Protein AF-A0A224ABC2-F1 (afdb_monomer_lite)

Structure (mmCIF, N/CA/C/O backbone):
data_AF-A0A224ABC2-F1
#
_entry.id   AF-A0A224ABC2-F1
#
loop_
_atom_site.group_PDB
_atom_site.id
_atom_site.type_symbol
_atom_site.label_atom_id
_atom_site.label_alt_id
_atom_site.label_comp_id
_atom_site.label_asym_id
_atom_site.label_entity_id
_atom_site.label_seq_id
_atom_site.pdbx_PDB_ins_code
_atom_site.Cartn_x
_atom_site.Cartn_y
_atom_site.Cartn_z
_atom_site.occupancy
_atom_site.B_iso_or_equiv
_atom_site.auth_seq_id
_atom_site.auth_comp_id
_atom_site.auth_asym_id
_atom_site.auth_atom_id
_atom_site.pdbx_PDB_model_num
ATOM 1 N N . MET A 1 1 ? 17.598 -7.185 -11.295 1.00 77.69 1 MET A N 1
ATOM 2 C CA . MET A 1 1 ? 16.811 -8.413 -11.027 1.00 77.69 1 MET A CA 1
ATOM 3 C C . MET A 1 1 ? 16.767 -8.761 -9.542 1.00 77.69 1 MET A C 1
ATOM 5 O O . MET A 1 1 ? 15.678 -8.916 -9.013 1.00 77.69 1 MET A O 1
ATOM 9 N N . THR A 1 2 ? 17.905 -8.790 -8.839 1.00 88.31 2 THR A N 1
ATOM 10 C CA . THR A 1 2 ? 17.971 -9.018 -7.377 1.00 88.31 2 THR A CA 1
ATOM 11 C C . THR A 1 2 ? 17.123 -8.039 -6.555 1.00 88.31 2 THR A C 1
ATOM 13 O O . THR A 1 2 ? 16.400 -8.464 -5.661 1.00 88.31 2 THR A O 1
ATOM 16 N N . ILE A 1 3 ? 17.136 -6.746 -6.903 1.00 88.94 3 ILE A N 1
ATOM 17 C CA . ILE A 1 3 ? 16.315 -5.715 -6.241 1.00 88.94 3 ILE A CA 1
ATOM 18 C C . ILE A 1 3 ? 14.809 -6.035 -6.309 1.00 88.94 3 ILE A C 1
ATOM 20 O O . ILE A 1 3 ? 14.122 -5.936 -5.300 1.00 88.94 3 ILE A O 1
ATOM 24 N N . LEU A 1 4 ? 14.302 -6.475 -7.467 1.00 90.25 4 LEU A N 1
ATOM 25 C CA . LEU A 1 4 ? 12.878 -6.785 -7.667 1.00 90.25 4 LEU A CA 1
ATOM 26 C C . LEU A 1 4 ? 12.436 -7.959 -6.786 1.00 90.25 4 LEU A C 1
ATOM 28 O O . LEU A 1 4 ? 11.357 -7.923 -6.203 1.00 90.25 4 LEU A O 1
ATOM 32 N N . ILE A 1 5 ? 13.298 -8.967 -6.644 1.00 92.44 5 ILE A N 1
ATOM 33 C CA . ILE A 1 5 ? 13.067 -10.122 -5.767 1.00 92.44 5 ILE A CA 1
ATOM 34 C C . ILE A 1 5 ? 13.032 -9.690 -4.297 1.00 92.44 5 ILE A C 1
ATOM 36 O O . ILE A 1 5 ? 12.185 -10.159 -3.537 1.00 92.44 5 ILE A O 1
ATOM 40 N N . LEU A 1 6 ? 13.911 -8.767 -3.898 1.00 93.75 6 LEU A N 1
ATOM 41 C CA . LEU A 1 6 ? 13.938 -8.233 -2.537 1.00 93.75 6 LEU A CA 1
ATOM 42 C C . LEU A 1 6 ? 12.674 -7.414 -2.237 1.00 93.75 6 LEU A C 1
ATOM 44 O O . LEU A 1 6 ? 12.045 -7.640 -1.204 1.00 93.75 6 LEU A O 1
ATOM 48 N N . LEU A 1 7 ? 12.247 -6.543 -3.160 1.00 93.06 7 LEU A N 1
ATOM 49 C CA . LEU A 1 7 ? 10.985 -5.804 -3.033 1.00 93.06 7 LEU A CA 1
ATOM 50 C C . LEU A 1 7 ? 9.779 -6.742 -2.942 1.00 93.06 7 LEU A C 1
ATOM 52 O O . LEU A 1 7 ? 8.908 -6.529 -2.103 1.00 93.06 7 LEU A O 1
ATOM 56 N N . PHE A 1 8 ? 9.736 -7.792 -3.764 1.00 93.19 8 PHE A N 1
ATOM 57 C CA . PHE A 1 8 ? 8.649 -8.768 -3.731 1.00 93.19 8 PHE A CA 1
ATOM 58 C C . PHE A 1 8 ? 8.609 -9.541 -2.403 1.00 93.19 8 PHE A C 1
ATOM 60 O O . PHE A 1 8 ? 7.544 -9.708 -1.810 1.00 93.19 8 PHE A O 1
ATOM 67 N N . SER A 1 9 ? 9.770 -9.955 -1.888 1.00 93.94 9 SER A N 1
ATOM 68 C CA . SER A 1 9 ? 9.882 -10.585 -0.566 1.00 93.94 9 SER A CA 1
ATOM 69 C C . SER A 1 9 ? 9.394 -9.656 0.553 1.00 93.94 9 SER A C 1
ATOM 71 O O . SER A 1 9 ? 8.626 -10.071 1.424 1.00 93.94 9 SER A O 1
ATOM 73 N N . LEU A 1 10 ? 9.776 -8.376 0.496 1.00 94.62 10 LEU A N 1
ATOM 74 C CA . LEU A 1 10 ? 9.348 -7.362 1.456 1.00 94.62 10 LEU A CA 1
ATOM 75 C C . LEU A 1 10 ? 7.837 -7.097 1.376 1.00 94.62 10 LEU A C 1
ATOM 77 O O . LEU A 1 10 ? 7.182 -7.014 2.415 1.00 94.62 10 LEU A O 1
ATOM 81 N N . PHE A 1 11 ? 7.262 -7.056 0.173 1.00 94.06 11 PHE A N 1
ATOM 82 C CA . PHE A 1 11 ? 5.815 -6.951 -0.019 1.00 94.06 11 PHE A CA 1
ATOM 83 C C . PHE A 1 11 ? 5.077 -8.140 0.615 1.00 94.06 11 PHE A C 1
ATOM 85 O O . PHE A 1 11 ? 4.157 -7.950 1.408 1.00 94.06 11 PHE A O 1
ATOM 92 N N . MET A 1 12 ? 5.536 -9.370 0.368 1.00 94.56 12 MET A N 1
ATOM 93 C CA . MET A 1 12 ? 4.963 -10.572 0.990 1.00 94.56 12 MET A CA 1
ATOM 94 C C . MET A 1 12 ? 5.086 -10.563 2.520 1.00 94.56 12 MET A C 1
ATOM 96 O O . MET A 1 12 ? 4.188 -11.025 3.229 1.00 94.56 12 MET A O 1
ATOM 100 N N . PHE A 1 13 ? 6.186 -10.034 3.058 1.00 94.25 13 PHE A N 1
ATOM 101 C CA . PHE A 1 13 ? 6.352 -9.860 4.499 1.00 94.25 13 PHE A CA 1
ATOM 102 C C . PHE A 1 13 ? 5.342 -8.859 5.077 1.00 94.25 13 PHE A C 1
ATOM 104 O O . PHE A 1 13 ? 4.697 -9.166 6.081 1.00 94.25 13 PHE A O 1
ATOM 111 N N . LEU A 1 14 ? 5.151 -7.715 4.419 1.00 92.81 14 LEU A N 1
ATOM 112 C CA . LEU A 1 14 ? 4.167 -6.707 4.814 1.00 92.81 14 LEU A CA 1
ATOM 113 C C . LEU A 1 14 ? 2.739 -7.257 4.796 1.00 92.81 14 LEU A C 1
ATOM 115 O O . LEU A 1 14 ? 2.009 -7.041 5.761 1.00 92.81 14 LEU A O 1
ATOM 119 N N . VAL A 1 15 ? 2.363 -8.032 3.770 1.00 91.81 15 VAL A N 1
ATOM 120 C CA . VAL A 1 15 ? 1.050 -8.706 3.701 1.00 91.81 15 VAL A CA 1
ATOM 121 C C . VAL A 1 15 ? 0.821 -9.582 4.930 1.00 91.81 15 VAL A C 1
ATOM 123 O O . VAL A 1 15 ? -0.229 -9.498 5.568 1.00 91.81 15 VAL A O 1
ATOM 126 N N . ARG A 1 16 ? 1.820 -10.381 5.328 1.00 91.62 16 ARG A N 1
ATOM 127 C CA . ARG A 1 16 ? 1.717 -11.200 6.547 1.00 91.62 16 ARG A CA 1
ATOM 128 C C . ARG A 1 16 ? 1.552 -10.352 7.805 1.00 91.62 16 ARG A C 1
ATOM 130 O O . ARG A 1 16 ? 0.760 -10.713 8.672 1.00 91.62 16 ARG A O 1
ATOM 137 N N . LEU A 1 17 ? 2.271 -9.235 7.902 1.00 90.81 17 LEU A N 1
ATOM 138 C CA . LEU A 1 17 ? 2.192 -8.333 9.052 1.00 90.81 17 LEU A CA 1
ATOM 139 C C . LEU A 1 17 ? 0.810 -7.666 9.138 1.00 90.81 17 LEU A C 1
ATOM 141 O O . LEU A 1 17 ? 0.213 -7.632 10.212 1.00 90.81 17 LEU A O 1
ATOM 145 N N . PHE A 1 18 ? 0.254 -7.244 8.002 1.00 87.88 18 PHE A N 1
ATOM 146 C CA . PHE A 1 18 ? -1.096 -6.685 7.918 1.00 87.88 18 PHE A CA 1
ATOM 147 C C . PHE A 1 18 ? -2.174 -7.689 8.347 1.00 87.88 18 PHE A C 1
ATOM 149 O O . PHE A 1 18 ? -3.052 -7.346 9.137 1.00 87.88 18 PHE A O 1
ATOM 156 N N . LEU A 1 19 ? -2.074 -8.954 7.920 1.00 86.19 19 LEU A N 1
ATOM 157 C CA . LEU A 1 19 ? -2.995 -10.005 8.378 1.00 86.19 19 LEU A CA 1
ATOM 158 C C . LEU A 1 19 ? -2.852 -10.305 9.884 1.00 86.19 19 LEU A C 1
ATOM 160 O O . LEU A 1 19 ? -3.819 -10.726 10.525 1.00 86.19 19 LEU A O 1
ATOM 164 N N . ALA A 1 20 ? -1.665 -10.099 10.461 1.00 88.50 20 ALA A N 1
ATOM 165 C CA . ALA A 1 20 ? -1.419 -10.294 11.889 1.00 88.50 20 ALA A CA 1
ATOM 166 C C . ALA A 1 20 ? -1.952 -9.137 12.758 1.00 88.50 20 ALA A C 1
ATOM 168 O O . 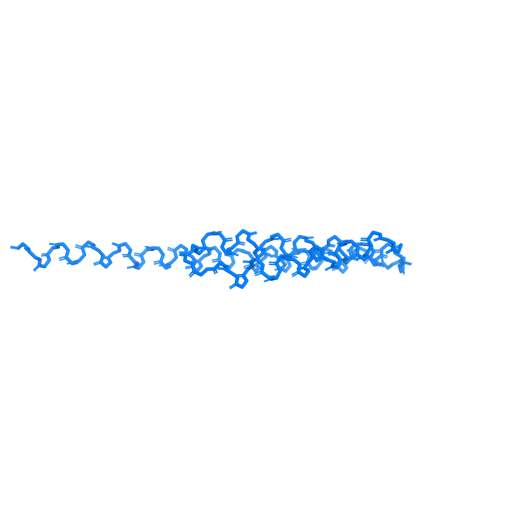ALA A 1 20 ? -2.260 -9.337 13.937 1.00 88.50 20 ALA A O 1
ATOM 169 N N . THR A 1 21 ? -2.097 -7.927 12.210 1.00 84.62 21 THR A N 1
ATOM 170 C CA . THR A 1 21 ? -2.652 -6.782 12.943 1.00 84.62 21 THR A CA 1
ATOM 171 C C . THR A 1 21 ? -4.176 -6.848 13.040 1.00 84.62 21 THR A C 1
ATOM 173 O O . THR A 1 21 ? -4.869 -6.607 12.062 1.00 84.62 21 THR A O 1
ATOM 176 N N . LYS A 1 22 ? -4.716 -7.135 14.237 1.00 69.88 22 LYS A N 1
ATOM 177 C CA . LYS A 1 22 ? -6.175 -7.281 14.451 1.00 69.88 22 LYS A CA 1
ATOM 178 C C . LYS A 1 22 ? -6.870 -6.176 15.255 1.00 69.88 22 LYS A C 1
ATOM 180 O O . LYS A 1 22 ? -8.089 -6.100 15.218 1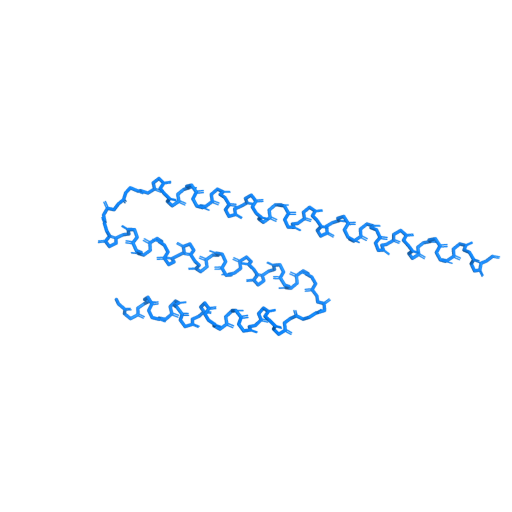.00 69.88 22 LYS A O 1
ATOM 185 N N . VAL A 1 23 ? -6.138 -5.347 16.005 1.00 67.06 23 VAL A N 1
ATOM 186 C CA . VAL A 1 23 ? -6.757 -4.517 17.071 1.00 67.06 23 VAL A CA 1
ATOM 187 C C . VAL A 1 23 ? -6.595 -3.009 16.862 1.00 67.06 23 VAL A C 1
ATOM 189 O O . VAL A 1 23 ? -7.408 -2.222 17.334 1.00 67.06 23 VAL A O 1
ATOM 192 N N . ARG A 1 24 ? -5.553 -2.570 16.152 1.00 78.12 24 ARG A N 1
ATOM 193 C CA . ARG A 1 24 ? -5.222 -1.145 16.020 1.00 78.12 24 ARG A CA 1
ATOM 194 C C . ARG A 1 24 ? -5.444 -0.683 14.586 1.00 78.12 24 ARG A C 1
ATOM 196 O O . ARG A 1 24 ? -4.571 -0.881 13.747 1.00 78.12 24 ARG A O 1
ATOM 203 N N . TYR A 1 25 ? -6.584 -0.035 14.331 1.00 79.88 25 TYR A N 1
ATOM 204 C CA . TYR A 1 25 ? -6.939 0.501 13.009 1.00 79.88 25 TYR A CA 1
ATOM 205 C C . TYR A 1 25 ? -5.856 1.415 12.431 1.00 79.88 25 TYR A C 1
ATOM 207 O O . TYR A 1 25 ? -5.503 1.285 11.267 1.00 79.88 25 TYR A O 1
ATOM 215 N N . LEU A 1 26 ? -5.268 2.284 13.258 1.00 81.81 26 LEU A N 1
ATOM 216 C CA . LEU A 1 26 ? -4.211 3.196 12.820 1.00 81.81 26 LEU A CA 1
ATOM 217 C C . LEU A 1 26 ? -2.931 2.449 12.405 1.00 81.81 26 LEU A C 1
ATOM 219 O O . LEU A 1 26 ? -2.286 2.817 11.431 1.00 81.81 26 LEU A O 1
ATOM 223 N N . SER A 1 27 ? -2.594 1.354 13.096 1.00 84.31 27 SER A N 1
ATOM 224 C CA . SER A 1 27 ? -1.462 0.494 12.725 1.00 84.31 27 SER A CA 1
ATOM 225 C C . SER A 1 27 ? -1.731 -0.293 11.439 1.00 84.31 27 SER A C 1
ATOM 227 O O . SER A 1 27 ? -0.824 -0.449 10.628 1.00 84.31 27 SER A O 1
ATOM 229 N N . ALA A 1 28 ? -2.967 -0.756 11.231 1.00 85.38 28 ALA A N 1
ATOM 230 C CA . ALA A 1 28 ? -3.367 -1.403 9.983 1.00 85.38 28 ALA A CA 1
ATOM 231 C C . ALA A 1 28 ? -3.309 -0.424 8.793 1.00 85.38 28 ALA A C 1
ATOM 233 O O . ALA A 1 28 ? -2.854 -0.799 7.717 1.00 85.38 28 ALA A O 1
ATOM 234 N N . LEU A 1 29 ? -3.694 0.840 9.002 1.00 85.62 29 LEU A N 1
ATOM 235 C CA . LEU A 1 29 ? -3.662 1.892 7.979 1.00 85.62 29 LEU A CA 1
ATOM 236 C C . LEU A 1 29 ? -2.219 2.258 7.580 1.00 85.62 29 LEU A C 1
ATOM 238 O O . LEU A 1 29 ? -1.914 2.321 6.394 1.00 85.62 29 LEU A O 1
ATOM 242 N N . LEU A 1 30 ? -1.309 2.371 8.556 1.00 86.62 30 LEU A N 1
ATOM 243 C CA . LEU A 1 30 ? 0.134 2.548 8.319 1.00 86.62 30 LEU A CA 1
ATOM 244 C C . LEU A 1 30 ? 0.755 1.382 7.534 1.00 86.62 30 LEU A C 1
ATOM 246 O O . LEU A 1 30 ? 1.590 1.585 6.653 1.00 86.62 30 LEU A O 1
ATOM 250 N N . LEU A 1 31 ? 0.344 0.147 7.835 1.00 90.62 31 LEU A N 1
ATOM 251 C CA . LEU A 1 31 ? 0.809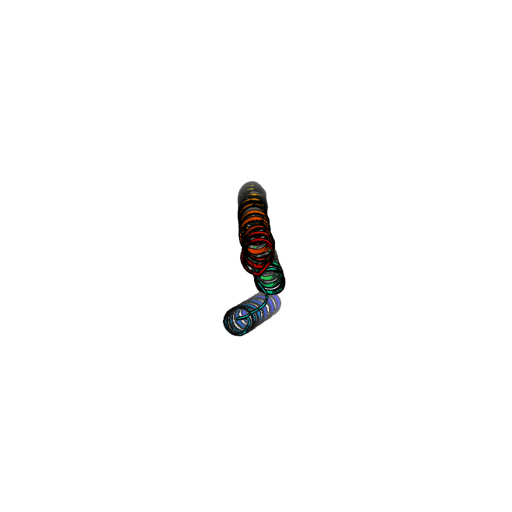 -1.025 7.091 1.00 90.62 31 LEU A CA 1
ATOM 252 C C . LEU A 1 31 ? 0.302 -1.028 5.651 1.00 90.62 31 LEU A C 1
ATOM 254 O O . LEU A 1 31 ? 1.066 -1.353 4.742 1.00 90.62 31 LEU A O 1
ATOM 258 N N . LEU A 1 32 ? -0.947 -0.625 5.433 1.00 87.62 32 LEU A N 1
ATOM 259 C CA . LEU A 1 32 ? -1.504 -0.485 4.093 1.00 87.62 32 LEU A CA 1
ATOM 260 C C . LEU A 1 32 ? -0.744 0.576 3.281 1.00 87.62 32 LEU A C 1
ATOM 262 O O . LEU A 1 32 ? -0.341 0.301 2.154 1.00 87.62 32 LEU A O 1
ATOM 266 N N . GLU A 1 33 ? -0.450 1.738 3.872 1.00 89.31 33 GLU A N 1
ATOM 267 C CA . GLU A 1 33 ? 0.352 2.788 3.227 1.00 89.31 33 GLU A CA 1
ATOM 268 C C . GLU A 1 33 ? 1.752 2.281 2.853 1.00 89.31 33 GLU A C 1
ATOM 270 O O . GLU A 1 33 ? 2.219 2.480 1.730 1.00 89.31 33 GLU A O 1
ATOM 275 N N . SER A 1 34 ? 2.402 1.535 3.753 1.00 91.44 34 SER A N 1
ATOM 276 C CA . SER A 1 34 ? 3.707 0.937 3.461 1.00 91.44 34 SER A CA 1
ATOM 277 C C . SER A 1 34 ? 3.654 -0.091 2.321 1.00 91.44 34 SER A C 1
ATOM 279 O O . SER A 1 34 ? 4.584 -0.156 1.518 1.00 91.44 34 SER A O 1
ATOM 281 N N . MET A 1 35 ? 2.556 -0.846 2.181 1.00 91.81 35 MET A N 1
ATOM 282 C CA . MET A 1 35 ? 2.356 -1.743 1.037 1.00 91.81 35 MET A CA 1
ATOM 283 C C . MET A 1 35 ? 2.158 -0.984 -0.272 1.00 91.81 35 MET A C 1
ATOM 285 O O . MET A 1 35 ? 2.752 -1.359 -1.287 1.00 91.81 35 MET A O 1
ATOM 289 N N . VAL A 1 36 ? 1.373 0.094 -0.250 1.00 93.00 36 VAL A N 1
ATOM 290 C CA . VAL A 1 36 ? 1.144 0.950 -1.419 1.00 93.00 36 VAL A CA 1
ATOM 291 C C . VAL A 1 36 ? 2.454 1.599 -1.872 1.00 93.00 36 VAL A C 1
ATOM 293 O O . VAL A 1 36 ? 2.784 1.532 -3.057 1.00 93.00 36 VAL A O 1
ATOM 296 N N . LEU A 1 37 ? 3.271 2.115 -0.948 1.00 92.06 37 LEU A N 1
ATOM 297 C CA . LEU A 1 37 ? 4.592 2.666 -1.271 1.00 92.06 37 LEU A CA 1
ATOM 298 C C . LEU A 1 37 ? 5.522 1.625 -1.906 1.00 92.06 37 LEU A C 1
ATOM 300 O O . LEU A 1 37 ? 6.141 1.902 -2.933 1.00 92.06 37 LEU A O 1
ATOM 304 N N . VAL A 1 38 ? 5.596 0.412 -1.350 1.00 93.88 38 VAL A N 1
ATOM 305 C CA . VAL A 1 38 ? 6.429 -0.664 -1.918 1.00 93.88 38 VAL A CA 1
ATOM 306 C C . VAL A 1 38 ? 5.945 -1.053 -3.314 1.00 93.88 38 VAL A C 1
ATOM 308 O O . VAL A 1 38 ? 6.767 -1.255 -4.210 1.00 93.88 38 VAL A O 1
ATOM 311 N N . SER A 1 39 ? 4.627 -1.092 -3.531 1.00 91.81 39 SER A N 1
ATOM 312 C CA . SER A 1 39 ? 4.048 -1.355 -4.851 1.00 91.81 39 SER A CA 1
ATOM 313 C C . SER A 1 39 ? 4.373 -0.247 -5.864 1.00 91.81 39 SER A C 1
ATOM 315 O O . SER A 1 39 ? 4.717 -0.549 -7.005 1.00 91.81 39 SER A O 1
ATOM 317 N N . LEU A 1 40 ? 4.381 1.024 -5.447 1.00 92.38 40 LEU A N 1
ATOM 318 C CA . LEU A 1 40 ? 4.765 2.150 -6.303 1.00 92.38 40 LEU A CA 1
ATOM 319 C C . LEU A 1 40 ? 6.244 2.096 -6.690 1.00 92.38 40 LEU A C 1
ATOM 321 O O . LEU A 1 40 ? 6.571 2.293 -7.860 1.00 92.38 40 LEU A O 1
ATOM 325 N N . VAL A 1 41 ? 7.139 1.779 -5.748 1.00 92.88 41 VAL A N 1
ATOM 326 C CA . VAL A 1 41 ? 8.569 1.602 -6.058 1.00 92.88 41 VAL A CA 1
ATOM 327 C C . VAL A 1 41 ? 8.771 0.415 -7.006 1.00 92.88 41 VAL A C 1
ATOM 329 O O . VAL A 1 41 ? 9.583 0.496 -7.930 1.00 92.88 41 VAL A O 1
ATOM 332 N N . PHE A 1 42 ? 8.001 -0.663 -6.836 1.00 91.44 42 PHE A N 1
ATOM 333 C CA . PHE A 1 42 ? 8.024 -1.816 -7.736 1.00 91.44 42 PHE A CA 1
ATOM 334 C C . PHE A 1 42 ? 7.595 -1.438 -9.164 1.00 91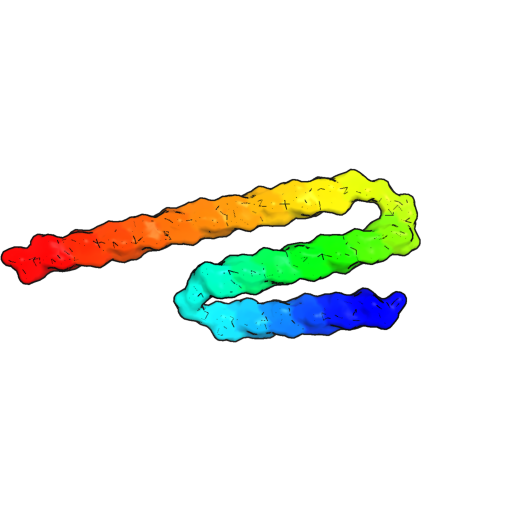.44 42 PHE A C 1
ATOM 336 O O . PHE A 1 42 ? 8.299 -1.761 -10.124 1.00 91.44 42 PHE A O 1
ATOM 343 N N . VAL A 1 43 ? 6.496 -0.690 -9.308 1.00 90.69 43 VAL A N 1
ATOM 344 C CA . VAL A 1 43 ? 6.023 -0.179 -10.605 1.00 90.69 43 VAL A CA 1
ATOM 345 C C . VAL A 1 43 ? 7.047 0.760 -11.235 1.00 90.69 43 VAL A C 1
ATOM 347 O O . VAL A 1 43 ? 7.310 0.635 -12.427 1.00 90.69 43 VAL A O 1
ATOM 350 N N . LEU A 1 44 ? 7.670 1.651 -10.460 1.00 90.94 44 LEU A N 1
ATOM 351 C CA . LEU A 1 44 ? 8.696 2.573 -10.957 1.00 90.94 44 LEU A CA 1
ATOM 352 C C . LEU A 1 44 ? 9.894 1.805 -11.535 1.00 90.94 44 LEU A C 1
ATOM 354 O O . LEU A 1 44 ? 10.346 2.104 -12.643 1.00 90.94 44 LEU A O 1
ATOM 358 N N . PHE A 1 45 ? 10.350 0.753 -10.846 1.00 89.75 45 PHE A N 1
ATOM 359 C CA . PHE A 1 45 ? 11.394 -0.133 -11.365 1.00 89.75 45 PHE A CA 1
ATOM 360 C C . PHE A 1 45 ? 10.986 -0.806 -12.682 1.00 89.75 45 PHE A C 1
ATOM 362 O O . PHE A 1 45 ? 11.779 -0.824 -13.622 1.00 89.75 45 PHE A O 1
ATOM 369 N N . ILE A 1 46 ? 9.755 -1.308 -12.802 1.00 87.81 46 ILE A N 1
ATOM 370 C CA . ILE A 1 46 ? 9.268 -1.918 -14.053 1.00 87.81 46 ILE A CA 1
ATOM 371 C C . ILE A 1 46 ? 9.166 -0.883 -15.184 1.00 87.81 46 ILE A C 1
ATOM 373 O O . ILE A 1 46 ? 9.576 -1.158 -16.316 1.00 87.81 46 ILE A O 1
ATOM 377 N N . LEU A 1 47 ? 8.669 0.318 -14.885 1.00 89.88 47 LEU A N 1
ATOM 378 C CA . LEU A 1 47 ? 8.547 1.411 -15.852 1.00 89.88 47 LEU A CA 1
ATOM 379 C C . LEU A 1 47 ? 9.920 1.802 -16.413 1.00 89.88 47 LEU A C 1
ATOM 381 O O . LEU A 1 47 ? 10.084 1.934 -17.625 1.00 89.88 47 LEU A O 1
ATOM 385 N N . SER A 1 48 ? 10.927 1.892 -15.537 1.00 86.38 48 SER A N 1
ATOM 386 C CA . SER A 1 48 ? 12.305 2.204 -15.932 1.00 86.38 48 SER A CA 1
ATOM 387 C C . SER A 1 48 ? 12.929 1.150 -16.854 1.00 86.38 48 SER A C 1
ATOM 389 O O . SER A 1 48 ? 13.715 1.498 -17.729 1.00 86.38 48 SER A O 1
ATOM 391 N N . MET A 1 49 ? 12.554 -0.127 -16.708 1.00 86.69 49 MET A N 1
ATOM 392 C CA . MET A 1 49 ? 13.032 -1.208 -17.581 1.00 86.69 49 MET A CA 1
ATOM 393 C C . MET A 1 49 ? 12.328 -1.219 -18.941 1.00 86.69 49 MET A C 1
ATOM 395 O O . MET A 1 49 ? 12.905 -1.657 -19.930 1.00 86.69 49 MET A O 1
ATOM 399 N N . THR A 1 50 ? 11.078 -0.757 -18.994 1.00 84.81 50 THR A N 1
ATOM 400 C CA . THR A 1 50 ? 10.239 -0.793 -20.203 1.00 84.81 50 THR A CA 1
ATOM 401 C C . THR A 1 50 ? 10.294 0.499 -21.020 1.00 84.81 50 THR A C 1
ATOM 403 O O . THR A 1 50 ? 9.587 0.599 -22.020 1.00 84.81 50 THR A O 1
ATOM 406 N N . ALA A 1 51 ? 11.116 1.481 -20.609 1.00 76.00 51 ALA A N 1
ATOM 407 C CA . ALA A 1 51 ? 11.209 2.819 -21.210 1.00 76.00 51 ALA A CA 1
ATOM 408 C C . ALA A 1 51 ? 9.830 3.466 -21.457 1.00 76.00 51 ALA A C 1
ATOM 410 O O . ALA A 1 51 ? 9.626 4.205 -22.421 1.00 76.00 51 ALA A O 1
ATOM 411 N N . SER A 1 52 ? 8.860 3.149 -20.599 1.00 79.12 52 SER A N 1
ATOM 412 C CA . SER A 1 52 ? 7.483 3.602 -20.747 1.00 79.12 52 SER A CA 1
ATOM 413 C C . SER A 1 52 ? 7.279 4.966 -20.087 1.00 79.12 52 SER A C 1
ATOM 415 O O . SER A 1 52 ? 8.047 5.406 -19.229 1.00 79.12 52 SER A O 1
ATO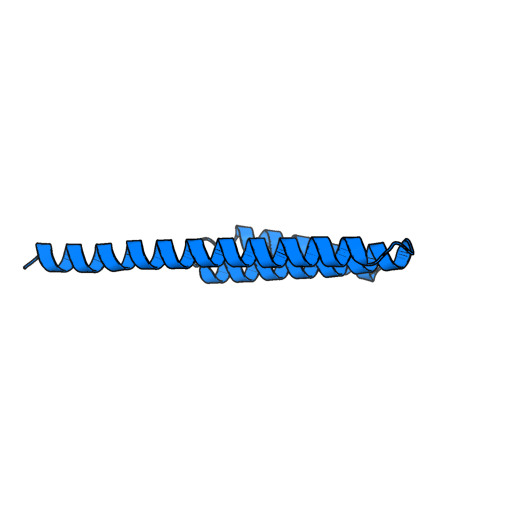M 417 N N . SER A 1 53 ? 6.244 5.683 -20.527 1.00 81.38 53 SER A N 1
ATOM 418 C CA . SER A 1 53 ? 5.964 7.039 -20.053 1.00 81.38 53 SER A CA 1
ATOM 419 C C . SER A 1 53 ? 5.640 7.068 -18.556 1.00 81.38 53 SER A C 1
ATOM 421 O O . SER A 1 53 ? 4.767 6.328 -18.097 1.00 81.38 53 SER A O 1
ATOM 423 N N . LEU A 1 54 ? 6.233 8.020 -17.830 1.00 84.88 54 LEU A N 1
ATOM 424 C CA . LEU A 1 54 ? 5.994 8.266 -16.398 1.00 84.88 54 LEU A CA 1
ATOM 425 C C . LEU A 1 54 ? 4.537 8.645 -16.056 1.00 84.88 54 LEU A C 1
ATOM 427 O O . LEU A 1 54 ? 4.157 8.629 -14.888 1.00 84.88 54 LEU A O 1
ATOM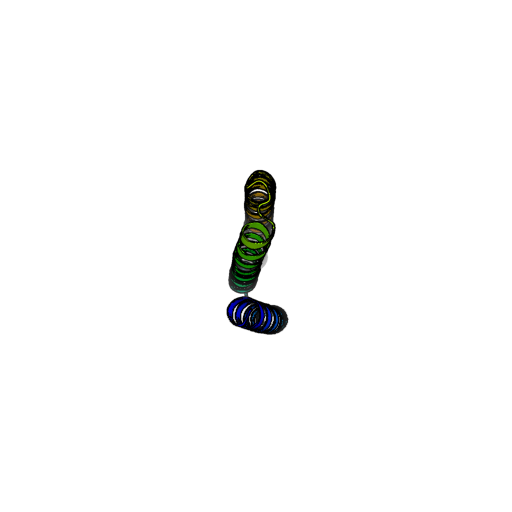 431 N N . ASN A 1 55 ? 3.692 8.933 -17.050 1.00 87.94 55 ASN A N 1
ATOM 432 C CA . ASN A 1 55 ? 2.282 9.287 -16.855 1.00 87.94 55 ASN A CA 1
ATOM 433 C C . ASN A 1 55 ? 1.487 8.199 -16.118 1.00 87.94 55 ASN A C 1
ATOM 435 O O . ASN A 1 55 ? 0.653 8.520 -15.275 1.00 87.94 55 ASN A O 1
ATOM 439 N N . LEU A 1 56 ? 1.770 6.918 -16.387 1.00 86.81 56 LEU A N 1
ATOM 440 C CA . LEU A 1 56 ? 1.120 5.807 -15.681 1.00 86.81 56 LEU A CA 1
ATOM 441 C C . LEU A 1 56 ? 1.490 5.786 -14.195 1.00 86.81 56 LEU A C 1
ATOM 443 O O . LEU A 1 56 ? 0.637 5.518 -13.354 1.00 86.81 56 LEU A O 1
ATOM 447 N N . PHE A 1 57 ? 2.739 6.121 -13.866 1.00 88.50 57 PHE A N 1
ATOM 448 C CA . PHE A 1 57 ? 3.180 6.231 -12.479 1.00 88.50 57 PHE A CA 1
ATOM 449 C C . PHE A 1 57 ? 2.478 7.383 -11.756 1.00 88.50 57 PHE A C 1
ATOM 451 O O . PHE A 1 57 ? 2.012 7.201 -10.637 1.00 88.50 57 PHE A O 1
ATOM 458 N N . ILE A 1 58 ? 2.337 8.542 -12.405 1.00 90.38 58 ILE A N 1
ATOM 459 C CA . ILE A 1 58 ? 1.646 9.707 -11.829 1.00 90.38 58 ILE A CA 1
ATOM 460 C C . ILE A 1 58 ? 0.160 9.403 -11.595 1.00 90.38 58 ILE A C 1
ATOM 462 O O . ILE A 1 58 ? -0.375 9.742 -10.541 1.00 90.38 58 ILE A O 1
ATOM 466 N N . LEU A 1 59 ? -0.497 8.723 -12.541 1.00 90.56 59 LEU A N 1
ATOM 467 C CA . LEU A 1 59 ? -1.885 8.281 -12.390 1.00 90.56 59 LEU A CA 1
ATOM 468 C C . LEU A 1 59 ? -2.046 7.321 -11.197 1.00 90.56 59 LEU A C 1
ATOM 470 O O . LEU A 1 59 ? -2.938 7.508 -10.370 1.00 90.56 59 LEU A O 1
ATOM 474 N N . LEU A 1 60 ? -1.167 6.319 -11.089 1.00 91.00 60 LEU A N 1
ATOM 475 C CA . LEU A 1 60 ? -1.163 5.366 -9.975 1.00 91.00 60 LEU A CA 1
ATOM 476 C C . LEU A 1 60 ? -0.893 6.055 -8.632 1.00 91.00 60 LEU A C 1
ATOM 478 O O . LEU A 1 60 ? -1.561 5.750 -7.648 1.00 91.00 60 LEU A O 1
ATOM 482 N N . LEU A 1 61 ? 0.035 7.014 -8.598 1.00 90.38 61 LEU A N 1
ATOM 483 C CA . LEU A 1 61 ? 0.335 7.810 -7.409 1.00 90.38 61 LEU A CA 1
ATOM 484 C C . LEU A 1 61 ? -0.882 8.637 -6.965 1.00 90.38 61 LEU A C 1
ATOM 486 O O . LEU A 1 61 ? -1.190 8.676 -5.777 1.00 90.38 61 LEU A O 1
ATOM 490 N N . ALA A 1 62 ? -1.600 9.262 -7.903 1.00 93.62 62 ALA A N 1
ATOM 491 C CA . ALA A 1 62 ? -2.798 10.039 -7.590 1.00 93.62 62 ALA A CA 1
ATOM 492 C C . ALA A 1 62 ? -3.913 9.160 -6.997 1.00 93.62 62 ALA A C 1
ATOM 494 O O . ALA A 1 62 ? -4.489 9.512 -5.967 1.00 93.62 62 ALA A O 1
ATOM 495 N N . LEU A 1 63 ? -4.173 7.991 -7.595 1.00 91.50 63 LEU A N 1
ATOM 496 C CA . LEU A 1 63 ? -5.157 7.030 -7.082 1.00 91.50 63 LEU A CA 1
ATOM 497 C C . LEU A 1 63 ? -4.786 6.511 -5.686 1.00 91.50 63 LEU A C 1
ATOM 499 O O . LEU A 1 63 ? -5.649 6.465 -4.811 1.00 91.50 63 LEU A O 1
ATOM 503 N N . ALA A 1 64 ? -3.507 6.201 -5.459 1.00 92.25 64 ALA A N 1
ATOM 504 C CA . ALA A 1 64 ? -2.993 5.767 -4.160 1.00 92.25 64 ALA A CA 1
ATOM 505 C C . ALA A 1 64 ? -3.229 6.811 -3.050 1.00 92.25 64 ALA A C 1
ATOM 507 O O . ALA A 1 64 ? -3.681 6.469 -1.956 1.00 92.25 64 ALA A O 1
ATOM 508 N N . VAL A 1 65 ? -2.971 8.094 -3.329 1.00 91.88 65 VAL A N 1
ATOM 509 C CA . VAL A 1 65 ? -3.218 9.183 -2.365 1.00 91.88 65 VAL A CA 1
ATOM 510 C C . VAL A 1 65 ? -4.718 9.355 -2.098 1.00 91.88 65 VAL A C 1
ATOM 512 O O . VAL A 1 65 ? -5.119 9.561 -0.949 1.00 91.88 65 VAL A O 1
ATOM 515 N N . CYS A 1 66 ? -5.565 9.233 -3.125 1.00 90.81 66 CYS A N 1
ATOM 516 C CA . CYS A 1 66 ? -7.019 9.296 -2.958 1.00 90.81 66 CYS A CA 1
ATOM 517 C C . CYS A 1 66 ? -7.563 8.150 -2.089 1.00 90.81 66 CYS A C 1
ATOM 519 O O . CYS A 1 66 ? -8.406 8.394 -1.224 1.00 90.81 66 CYS A O 1
ATOM 521 N N . GLU A 1 67 ? -7.071 6.923 -2.269 1.00 87.88 67 GLU A N 1
ATOM 522 C CA . GLU A 1 67 ? -7.457 5.769 -1.448 1.00 87.88 67 GLU A CA 1
ATOM 523 C C . GLU A 1 67 ? -7.075 5.971 0.028 1.00 87.88 67 GLU A C 1
ATOM 525 O O . GLU A 1 67 ? -7.900 5.755 0.921 1.00 87.88 67 GLU A O 1
ATOM 530 N N . ALA A 1 68 ? -5.868 6.484 0.294 1.00 86.62 68 ALA A N 1
ATOM 531 C CA . ALA A 1 68 ? -5.421 6.810 1.649 1.00 86.62 68 ALA A CA 1
ATOM 532 C C . ALA A 1 68 ? -6.292 7.898 2.309 1.00 86.62 68 ALA A C 1
ATOM 534 O O . ALA A 1 68 ? -6.659 7.779 3.482 1.00 86.62 68 ALA A O 1
ATOM 535 N N . GLY A 1 69 ? -6.685 8.930 1.552 1.00 88.94 69 GLY A N 1
ATOM 536 C CA . GLY A 1 69 ? -7.597 9.977 2.026 1.00 88.94 69 GLY A CA 1
ATOM 537 C C . GLY A 1 69 ? -8.982 9.436 2.404 1.00 88.94 69 GLY A C 1
ATOM 538 O O . GLY A 1 69 ? -9.523 9.786 3.458 1.00 88.94 69 GLY A O 1
ATOM 539 N N . LEU A 1 70 ? -9.530 8.527 1.592 1.00 87.88 70 LEU A N 1
ATOM 540 C CA . LEU A 1 70 ? -10.794 7.846 1.889 1.00 87.88 70 LEU A CA 1
ATOM 541 C C . LEU A 1 70 ? -10.681 6.976 3.149 1.00 87.88 70 LEU A C 1
ATOM 543 O O . LEU A 1 70 ? -11.539 7.074 4.032 1.00 87.88 70 LEU A O 1
ATOM 547 N N . ALA A 1 71 ? -9.606 6.197 3.287 1.00 87.81 71 ALA A N 1
ATOM 548 C CA . ALA A 1 71 ? -9.367 5.361 4.465 1.00 87.81 71 ALA A CA 1
ATOM 549 C C . ALA A 1 71 ? -9.297 6.183 5.768 1.00 87.81 71 ALA A C 1
ATOM 551 O O . ALA A 1 71 ? -9.907 5.810 6.775 1.00 87.81 71 ALA A O 1
ATOM 552 N N . LEU A 1 72 ? -8.618 7.337 5.751 1.00 85.38 72 LEU A N 1
ATOM 553 C CA . LEU A 1 72 ? -8.545 8.250 6.899 1.00 85.38 72 LEU A CA 1
ATOM 554 C C . LEU A 1 72 ? -9.901 8.879 7.244 1.00 85.38 72 LEU A C 1
ATOM 556 O O . LEU A 1 72 ? -10.244 9.001 8.423 1.00 85.38 72 LEU A O 1
ATOM 560 N N . SER A 1 73 ? -10.689 9.255 6.233 1.00 89.44 73 SER A N 1
ATOM 561 C CA . SER A 1 73 ? -12.026 9.827 6.446 1.00 89.44 73 SER A CA 1
ATOM 562 C C . SER A 1 73 ? -12.975 8.838 7.139 1.00 89.44 73 SER A C 1
ATOM 564 O O . SER A 1 73 ? -13.702 9.206 8.072 1.00 89.44 73 SER A O 1
ATOM 566 N N . LEU A 1 74 ? -12.900 7.556 6.763 1.00 86.81 74 LEU A N 1
ATOM 567 C CA . LEU A 1 74 ? -13.624 6.471 7.421 1.00 86.81 74 LEU A CA 1
ATOM 568 C C . LEU A 1 74 ? -13.143 6.265 8.857 1.00 86.81 74 LEU A C 1
ATOM 570 O O . LEU A 1 74 ? -13.970 6.187 9.767 1.00 86.81 74 LEU A O 1
ATOM 574 N N . LEU A 1 75 ? -11.826 6.245 9.084 1.00 85.44 75 LEU A N 1
ATOM 575 C CA . LEU A 1 75 ? -11.258 6.087 10.423 1.00 85.44 75 LEU A CA 1
ATOM 576 C C . LEU A 1 75 ? -11.755 7.177 11.382 1.00 85.44 75 LEU A C 1
ATOM 578 O O . LEU A 1 75 ? -12.185 6.874 12.495 1.00 85.44 75 LEU A O 1
ATOM 582 N N . MET A 1 76 ? -11.754 8.438 10.942 1.00 85.75 76 MET A N 1
ATOM 583 C CA . MET A 1 76 ? -12.228 9.549 11.769 1.00 85.75 76 MET A CA 1
ATOM 584 C C . MET A 1 76 ? -13.723 9.433 12.093 1.00 85.75 76 MET A C 1
ATOM 586 O O . MET A 1 76 ? -14.153 9.764 13.200 1.00 85.75 76 MET A O 1
ATOM 590 N N . SER A 1 77 ? -14.516 8.927 11.149 1.00 86.19 77 SER A N 1
ATOM 591 C CA . SER A 1 77 ? -15.949 8.692 11.348 1.00 86.19 77 SER A CA 1
ATOM 592 C C . SER A 1 77 ? -16.196 7.586 12.380 1.00 86.19 77 SER A C 1
ATOM 594 O O . SER A 1 77 ? -17.001 7.769 13.293 1.00 86.19 77 SER A O 1
ATOM 596 N N . VAL A 1 78 ? -15.439 6.485 12.313 1.00 85.12 78 VAL A N 1
ATOM 597 C CA . VAL A 1 78 ? -15.498 5.389 13.299 1.00 85.12 78 VAL A CA 1
ATOM 598 C C . VAL A 1 78 ? -15.103 5.871 14.696 1.00 85.12 78 VAL A C 1
ATOM 600 O O . VAL A 1 78 ? -15.787 5.552 15.668 1.00 85.12 78 VAL A O 1
ATOM 603 N N . ILE A 1 79 ? -14.049 6.686 14.810 1.00 85.19 79 ILE A N 1
ATOM 604 C CA . ILE A 1 79 ? -13.621 7.255 16.096 1.00 85.19 79 ILE A CA 1
ATOM 605 C C . ILE A 1 79 ? -14.718 8.152 16.685 1.00 85.19 79 ILE A C 1
ATOM 607 O O . ILE A 1 79 ? -15.013 8.031 17.872 1.00 85.19 79 ILE A O 1
ATOM 611 N N . LYS A 1 80 ? -15.357 9.005 15.870 1.00 83.56 80 LYS A N 1
ATOM 612 C CA . LYS A 1 80 ? -16.463 9.874 16.315 1.00 83.56 80 LYS A CA 1
ATOM 613 C C . LYS A 1 80 ? -17.681 9.088 16.807 1.00 83.56 80 LYS A C 1
ATOM 615 O O . LYS A 1 80 ? -18.264 9.458 17.820 1.00 83.56 80 LYS A O 1
ATOM 620 N N . ILE A 1 81 ? -18.055 8.009 16.118 1.00 83.44 81 ILE A N 1
ATOM 621 C CA . ILE A 1 81 ? -19.190 7.158 16.519 1.00 83.44 81 ILE A CA 1
ATOM 622 C C . ILE A 1 81 ? -18.858 6.391 17.807 1.00 83.44 81 ILE A C 1
ATOM 624 O O . ILE A 1 81 ? -19.672 6.322 18.728 1.00 83.44 81 ILE A O 1
ATOM 628 N N . SER A 1 82 ? -17.647 5.836 17.903 1.00 79.06 82 SER A N 1
ATOM 629 C CA . SER A 1 82 ? -17.215 5.108 19.098 1.00 79.06 82 SER A CA 1
ATOM 630 C C . SER A 1 82 ? -17.106 6.021 20.321 1.00 79.06 82 SER A C 1
ATOM 632 O O . SER A 1 82 ? -17.429 5.584 21.424 1.00 79.06 82 SER A O 1
ATOM 634 N N . SER A 1 83 ? -16.657 7.269 20.154 1.00 71.12 83 SER A N 1
ATOM 635 C CA . SER A 1 83 ? -16.537 8.218 21.262 1.00 71.12 83 SER A CA 1
ATOM 636 C C . SER A 1 83 ? -17.890 8.768 21.717 1.00 71.12 83 SER A C 1
ATOM 638 O O . SER A 1 83 ? -18.104 8.891 22.922 1.00 71.12 83 SER A O 1
ATOM 640 N N . SER A 1 84 ? -18.839 9.027 20.807 1.00 71.12 84 SER A N 1
ATOM 641 C CA . SER A 1 84 ? -20.180 9.489 21.200 1.00 71.12 84 SER A CA 1
ATOM 642 C C . SER A 1 84 ? -20.968 8.416 21.957 1.00 71.12 84 SER A C 1
ATOM 644 O O . SER A 1 84 ? -21.695 8.743 22.894 1.00 71.12 84 SER A O 1
ATOM 646 N N . ASN A 1 85 ? -20.793 7.136 21.604 1.00 62.34 85 ASN A N 1
ATOM 647 C CA . ASN A 1 85 ? -21.432 6.023 22.315 1.00 62.34 85 ASN A CA 1
ATOM 648 C C . ASN A 1 85 ? -20.978 5.921 23.782 1.00 62.34 85 ASN A C 1
ATOM 650 O O . ASN A 1 85 ? -21.793 5.626 24.654 1.00 62.34 85 ASN A O 1
ATOM 654 N N . LEU A 1 86 ? -19.707 6.216 24.077 1.00 64.88 86 LEU A N 1
ATOM 655 C CA . LEU A 1 86 ? -19.192 6.223 25.453 1.00 64.88 86 LEU A CA 1
ATOM 656 C C . LEU A 1 86 ? -19.818 7.344 26.298 1.00 64.88 86 LEU A C 1
ATOM 658 O O . LEU A 1 86 ? -20.139 7.126 27.465 1.00 64.88 86 LEU A O 1
ATOM 662 N N . ILE A 1 87 ? -20.037 8.523 25.704 1.00 67.44 87 ILE A N 1
ATOM 663 C CA . ILE A 1 87 ? -20.654 9.672 26.389 1.00 67.44 87 ILE A CA 1
ATOM 664 C C . ILE A 1 87 ? -22.130 9.387 26.701 1.00 67.44 87 ILE A C 1
ATOM 666 O O . ILE A 1 87 ? -22.600 9.686 27.798 1.00 67.44 87 ILE A O 1
ATOM 670 N N . HIS A 1 88 ? -22.856 8.769 25.765 1.00 63.62 88 HIS A N 1
ATOM 671 C CA . HIS A 1 88 ? -24.261 8.415 25.971 1.00 63.62 88 HIS A CA 1
ATOM 672 C C . HIS A 1 88 ? -24.444 7.350 27.067 1.00 63.62 88 HIS A C 1
ATOM 674 O O . HIS A 1 88 ? -25.365 7.457 27.875 1.00 63.62 88 HIS A O 1
ATOM 680 N N . LEU A 1 89 ? -23.558 6.349 27.138 1.00 65.00 89 LEU A N 1
ATOM 681 C CA . LEU A 1 89 ? -23.583 5.336 28.201 1.00 65.00 89 LEU A CA 1
ATOM 682 C C . LEU A 1 89 ? -23.387 5.958 29.590 1.00 65.00 89 LEU A C 1
ATOM 684 O O . LEU A 1 89 ? -24.172 5.664 30.490 1.00 65.00 89 LEU A O 1
ATOM 688 N N . TYR A 1 90 ? -22.414 6.864 29.743 1.00 68.44 90 TYR A N 1
ATOM 689 C CA . TYR A 1 90 ? -22.169 7.566 31.008 1.00 68.44 90 TYR A CA 1
ATOM 690 C C . TYR A 1 90 ? -23.402 8.341 31.498 1.00 68.44 90 TYR A C 1
ATOM 692 O O . TYR A 1 90 ? -23.769 8.238 32.666 1.00 68.44 90 TYR A O 1
ATOM 700 N N . ASN A 1 91 ? -24.088 9.054 30.598 1.00 61.69 91 ASN A N 1
ATOM 701 C CA . ASN A 1 91 ? -25.259 9.858 30.956 1.00 61.69 91 ASN A CA 1
ATOM 702 C C . ASN A 1 91 ? -26.515 9.024 31.284 1.00 61.69 91 ASN A C 1
ATOM 704 O O . ASN A 1 91 ? -27.463 9.559 31.836 1.00 61.69 91 ASN A O 1
ATOM 708 N N . SER A 1 92 ? -26.544 7.734 30.929 1.00 60.72 92 SER A N 1
ATOM 709 C CA . SER A 1 92 ? -27.662 6.822 31.238 1.00 60.72 92 SER A CA 1
ATOM 710 C C . SER A 1 92 ? -27.499 6.052 32.555 1.00 60.72 92 SER A C 1
ATOM 712 O O . SER A 1 92 ? -28.437 5.400 33.006 1.00 60.72 92 SER A O 1
ATOM 714 N N . SER A 1 93 ? -26.302 6.094 33.148 1.00 57.66 93 SER A N 1
ATOM 715 C CA . SER A 1 93 ? -25.962 5.429 34.415 1.00 57.66 93 SER A CA 1
ATOM 716 C C . SER A 1 93 ? -25.993 6.355 35.641 1.00 57.66 93 SER A C 1
ATOM 718 O O . SER A 1 93 ? -25.647 5.910 36.735 1.00 57.66 93 SER A O 1
ATOM 720 N N . VAL A 1 94 ? -26.379 7.621 35.452 1.00 52.16 94 VAL A N 1
ATOM 721 C CA . VAL A 1 94 ? -26.591 8.646 36.491 1.00 52.16 94 VAL A CA 1
ATOM 722 C C . VAL A 1 94 ? -28.071 8.999 36.515 1.00 52.16 94 VAL A C 1
ATOM 724 O O . VAL A 1 94 ? -28.612 9.137 37.633 1.00 52.16 94 VAL A O 1
#

Organism: NCBI:txid1885716

Radius of gyration: 19.01 Å; chains: 1; bounding box: 46×21×58 Å

Sequence (94 aa):
MTILILLFSLFMFLVRLFLATKVRYLSALLLLESMVLVSLVFVLFILSMTASSLNLFILLLALAVCEAGLALSLLMSVIKISSSNLIHLYNSSV

Secondary structure (DSSP, 8-state):
-HHHHHHHHHHHHHHHHHHH--S-HHHHHHHHHHHHHHHHHHHHHHHHHTT--THHHHHHHHHHHHHHHHHHHHHHHHHHHHHHHHHHHHHH--

pLDDT: mean 84.84, std 9.59, range [52.16, 94.62]

Foldseek 3Di:
DVVLVVLVVVLVVLVVVLVVDDDDLVVNLVSVLVNLVSVLVNVVVVCVVVVHDCVVSVVSVVVSVVVSVVSVVVVVVVVVVVVVVVVVVVVVVD